Protein AF-A0A101CGQ1-F1 (afdb_monomer)

Organism: NCBI:txid345663

Sequence (131 aa):
MFVLGWIIFYAFNIFKIFIMAYGFKEDYHMIKTPIYILYFIIFPLLTITFISIFKESKMMFKFLNISVILIIIFHLLFFYVKCQIISDPSHFIYTFIIMNVLFILIPVIFINYSKHSPINNGIEQIGELQD

Mean predicted aligned error: 8.25 Å

Solvent-accessible surface area (backbone atoms only — not comparable to full-atom values): 7444 Å² total; per-residue (Å²): 109,72,63,59,53,49,40,53,54,45,50,54,52,51,53,44,38,72,73,37,87,62,70,64,65,76,94,39,67,88,54,46,60,61,51,49,53,47,52,69,50,40,40,57,36,40,50,52,22,52,54,22,54,78,67,62,37,76,61,20,61,57,36,44,52,54,33,49,54,51,51,52,52,51,50,49,56,55,47,54,58,51,50,76,75,44,93,70,50,66,68,56,51,52,53,51,53,50,49,47,40,64,75,44,48,50,58,50,51,48,56,63,66,63,56,70,73,59,64,80,56,60,70,61,52,58,58,66,73,74,116

pLDDT: mean 82.32, std 14.25, range [44.88, 96.5]

Structure (mmCIF, N/CA/C/O backbone):
data_AF-A0A101CGQ1-F1
#
_entry.id   AF-A0A101CGQ1-F1
#
loop_
_atom_site.group_PDB
_atom_site.id
_atom_site.type_symbol
_atom_site.label_atom_id
_atom_site.label_alt_id
_atom_site.label_comp_id
_atom_site.label_asym_id
_atom_site.label_entity_id
_atom_site.label_seq_id
_atom_site.pdbx_PDB_ins_code
_atom_site.Cartn_x
_atom_site.Cartn_y
_atom_site.Cartn_z
_atom_site.occupancy
_atom_site.B_iso_or_equiv
_atom_site.auth_seq_id
_atom_site.auth_comp_id
_atom_site.auth_asym_id
_atom_site.auth_atom_id
_atom_site.pdbx_PDB_model_num
ATOM 1 N N . MET A 1 1 ? -14.550 0.978 2.741 1.00 83.19 1 MET A N 1
ATOM 2 C CA . MET A 1 1 ? -14.196 0.646 1.339 1.00 83.19 1 MET A CA 1
ATOM 3 C C . MET A 1 1 ? -12.706 0.784 1.038 1.00 83.19 1 MET A C 1
ATOM 5 O O . MET A 1 1 ? -12.149 -0.180 0.541 1.00 83.19 1 MET A O 1
ATOM 9 N N . PHE A 1 2 ? -12.049 1.905 1.371 1.00 90.62 2 PHE A N 1
ATOM 10 C CA . PHE A 1 2 ? -10.617 2.128 1.091 1.00 90.62 2 PHE A CA 1
ATOM 11 C C . PHE A 1 2 ? -9.695 0.954 1.480 1.00 90.62 2 PHE A C 1
ATOM 13 O O . PHE A 1 2 ? -9.059 0.359 0.615 1.00 90.62 2 PHE A O 1
ATOM 20 N N . VAL A 1 3 ? -9.675 0.572 2.764 1.00 92.06 3 VAL A N 1
ATOM 21 C CA . VAL A 1 3 ? -8.815 -0.518 3.269 1.00 92.06 3 VAL A CA 1
ATOM 22 C C . VAL A 1 3 ? -9.132 -1.852 2.588 1.0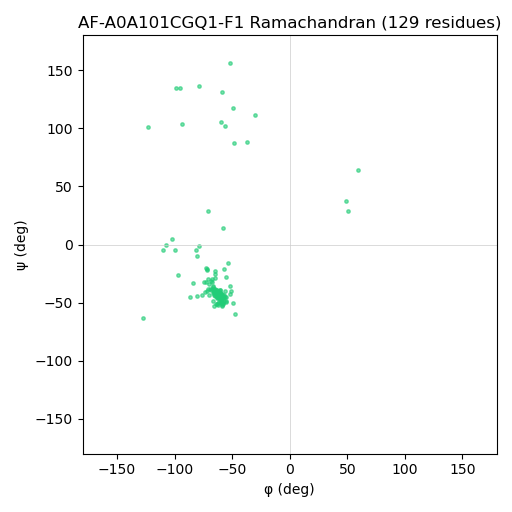0 92.06 3 VAL A C 1
ATOM 24 O O . VAL A 1 3 ? -8.222 -2.557 2.171 1.00 92.06 3 VAL A O 1
ATOM 27 N N . LEU A 1 4 ? -10.418 -2.171 2.408 1.00 93.62 4 LEU A N 1
ATOM 28 C CA . LEU A 1 4 ? -10.857 -3.405 1.751 1.00 93.62 4 LEU A CA 1
ATOM 29 C C . LEU A 1 4 ? -10.377 -3.493 0.293 1.00 93.62 4 LEU A C 1
ATOM 31 O O . LEU A 1 4 ? -9.919 -4.548 -0.132 1.00 93.62 4 LEU A O 1
ATOM 35 N N . GLY A 1 5 ? -10.439 -2.389 -0.459 1.00 93.94 5 GLY A N 1
ATOM 36 C CA . GLY A 1 5 ? -9.943 -2.345 -1.838 1.00 93.94 5 GLY A CA 1
ATOM 37 C C . GLY A 1 5 ? -8.451 -2.670 -1.921 1.00 93.94 5 GLY A C 1
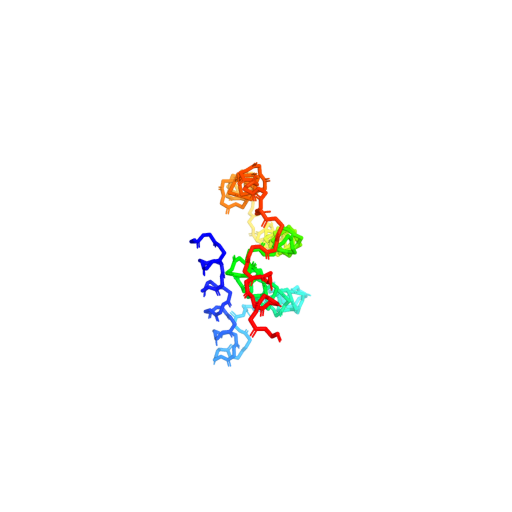ATOM 38 O O . GLY A 1 5 ? -8.035 -3.482 -2.747 1.00 93.94 5 GLY A O 1
ATOM 39 N N . TRP A 1 6 ? -7.658 -2.118 -1.000 1.00 94.94 6 TRP A N 1
ATOM 40 C CA . TRP A 1 6 ? -6.240 -2.448 -0.892 1.00 94.94 6 TRP A CA 1
ATOM 41 C C . TRP A 1 6 ? -6.004 -3.906 -0.483 1.00 94.94 6 TRP A C 1
ATOM 43 O O . TRP A 1 6 ? -5.152 -4.560 -1.077 1.00 94.94 6 TRP A O 1
ATOM 53 N N . ILE A 1 7 ? -6.783 -4.462 0.451 1.00 95.94 7 ILE A N 1
ATOM 54 C CA . ILE A 1 7 ? -6.695 -5.889 0.815 1.00 95.94 7 ILE A CA 1
ATOM 55 C C . ILE A 1 7 ? -6.913 -6.777 -0.413 1.00 95.94 7 ILE A C 1
ATOM 57 O O . ILE A 1 7 ? -6.104 -7.667 -0.661 1.00 95.94 7 ILE A O 1
ATOM 61 N N . ILE A 1 8 ? -7.961 -6.519 -1.203 1.00 95.25 8 ILE A N 1
ATOM 62 C CA . ILE A 1 8 ? -8.268 -7.296 -2.415 1.00 95.25 8 ILE A CA 1
ATOM 63 C C . ILE A 1 8 ? -7.120 -7.193 -3.424 1.00 95.25 8 ILE A C 1
ATOM 65 O O . ILE A 1 8 ? -6.680 -8.211 -3.961 1.00 95.25 8 ILE A O 1
ATOM 69 N N . PHE A 1 9 ? -6.593 -5.985 -3.645 1.00 93.31 9 PHE A N 1
ATOM 70 C CA . PHE A 1 9 ? -5.449 -5.769 -4.530 1.00 93.31 9 PHE A CA 1
ATOM 71 C C . PHE A 1 9 ? -4.220 -6.575 -4.086 1.00 93.31 9 PHE A C 1
ATOM 73 O O . PHE A 1 9 ? -3.621 -7.291 -4.892 1.00 93.31 9 PHE A O 1
ATOM 80 N N . TYR A 1 10 ? -3.841 -6.487 -2.810 1.00 93.00 10 TYR A N 1
ATOM 81 C CA . TYR A 1 10 ? -2.674 -7.196 -2.288 1.00 93.00 10 TYR A CA 1
ATOM 82 C C . TYR A 1 10 ? -2.884 -8.718 -2.295 1.00 93.00 10 TYR A C 1
ATOM 84 O O . TYR A 1 10 ? -1.986 -9.440 -2.726 1.00 93.00 10 TYR A O 1
ATOM 92 N N . ALA A 1 11 ? -4.072 -9.206 -1.925 1.00 93.56 11 ALA A N 1
ATOM 93 C CA . ALA A 1 11 ? -4.417 -10.626 -1.981 1.00 93.56 11 ALA A CA 1
ATOM 94 C C . ALA A 1 11 ? -4.283 -11.186 -3.401 1.00 93.56 11 ALA A C 1
ATOM 96 O O . ALA A 1 11 ? -3.586 -12.178 -3.610 1.00 93.56 11 ALA A O 1
ATOM 97 N N . PHE A 1 12 ? -4.893 -10.524 -4.390 1.00 92.00 12 PHE A N 1
ATOM 98 C CA . PHE A 1 12 ? -4.832 -10.944 -5.791 1.00 92.00 12 PHE A CA 1
ATOM 99 C C . PHE A 1 12 ? -3.386 -11.064 -6.294 1.00 92.00 12 PHE A C 1
ATOM 101 O O . PHE A 1 12 ? -3.019 -12.054 -6.928 1.00 92.00 12 PHE A O 1
ATOM 108 N N . ASN A 1 13 ? -2.542 -10.079 -5.979 1.00 89.19 13 ASN A N 1
ATOM 109 C CA . ASN A 1 13 ? -1.141 -10.099 -6.393 1.00 89.19 13 ASN A CA 1
ATOM 110 C C . ASN A 1 13 ? -0.329 -11.187 -5.676 1.00 89.19 13 ASN A C 1
ATOM 112 O O . ASN A 1 13 ? 0.484 -11.842 -6.322 1.00 89.19 13 ASN A O 1
ATOM 116 N N . ILE A 1 14 ? -0.571 -11.431 -4.384 1.00 90.31 14 ILE A N 1
ATOM 117 C CA . ILE A 1 14 ? 0.060 -12.536 -3.647 1.00 90.31 14 ILE A CA 1
ATOM 118 C C . ILE A 1 14 ? -0.315 -13.885 -4.274 1.00 90.31 14 ILE A C 1
ATOM 120 O O . ILE A 1 14 ? 0.571 -14.686 -4.567 1.00 90.31 14 ILE A O 1
ATOM 124 N N . PHE A 1 15 ? -1.599 -14.118 -4.569 1.00 88.50 15 PHE A N 1
ATOM 125 C CA . PHE A 1 15 ? -2.038 -15.329 -5.273 1.00 88.50 15 PHE A CA 1
ATOM 126 C C . PHE A 1 15 ? -1.344 -15.485 -6.626 1.00 88.50 15 PHE A C 1
ATOM 128 O O . PHE A 1 15 ? -0.858 -16.566 -6.954 1.00 88.50 15 PHE A O 1
ATOM 135 N N . LYS A 1 16 ? -1.233 -14.398 -7.396 1.00 85.38 16 LYS A N 1
ATOM 136 C CA . LYS A 1 16 ? -0.520 -14.411 -8.675 1.00 85.38 16 LYS A CA 1
ATOM 137 C C . LYS A 1 16 ? 0.957 -14.783 -8.510 1.00 85.38 16 LYS A C 1
ATOM 139 O O . LYS A 1 16 ? 1.468 -15.526 -9.338 1.00 85.38 16 LYS A O 1
ATOM 144 N N . ILE A 1 17 ? 1.629 -14.308 -7.459 1.00 84.19 17 ILE A N 1
ATOM 145 C CA . ILE A 1 17 ? 3.032 -14.649 -7.162 1.00 84.19 17 ILE A CA 1
ATOM 146 C C . ILE A 1 17 ? 3.192 -16.141 -6.846 1.00 84.19 17 ILE A C 1
ATOM 148 O O . ILE A 1 17 ? 4.168 -16.746 -7.283 1.00 84.19 17 ILE A O 1
ATOM 152 N N . PHE A 1 18 ? 2.244 -16.735 -6.116 1.00 81.94 18 PHE A N 1
ATOM 153 C CA . PHE A 1 18 ? 2.269 -18.166 -5.806 1.00 81.94 18 PHE A CA 1
ATOM 154 C C . PHE A 1 18 ? 1.973 -19.048 -7.027 1.00 81.94 18 PHE A C 1
ATOM 156 O O . PHE A 1 18 ? 2.591 -20.097 -7.176 1.00 81.94 18 PHE A O 1
ATOM 163 N N . ILE A 1 19 ? 1.044 -18.635 -7.899 1.00 80.38 19 ILE A N 1
ATOM 164 C CA . ILE A 1 19 ? 0.616 -19.427 -9.066 1.00 80.38 19 ILE A CA 1
ATOM 165 C C . ILE A 1 19 ? 1.595 -19.288 -10.241 1.00 80.38 19 ILE A C 1
ATOM 167 O O . ILE A 1 19 ? 1.939 -20.276 -10.885 1.00 80.38 19 ILE A O 1
ATOM 171 N N . MET A 1 20 ? 2.051 -18.071 -10.546 1.00 69.94 20 MET A N 1
ATOM 172 C CA . MET A 1 20 ? 3.071 -17.830 -11.568 1.00 69.94 20 MET A CA 1
ATOM 173 C C . MET A 1 20 ? 4.427 -17.794 -10.882 1.00 69.94 20 MET A C 1
ATOM 175 O O . MET A 1 20 ? 4.738 -16.780 -10.263 1.00 69.94 20 MET A O 1
ATOM 179 N N . ALA A 1 21 ? 5.209 -18.872 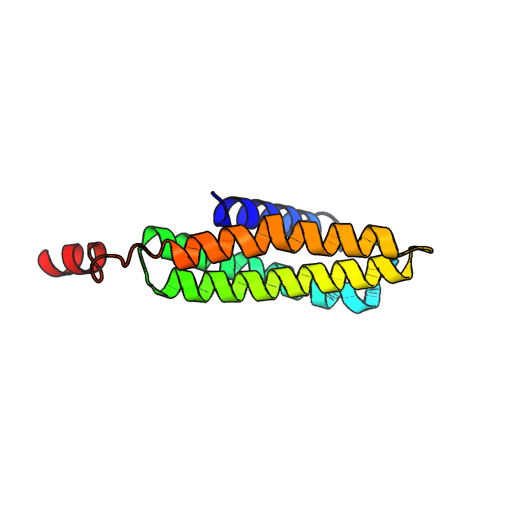-11.015 1.00 60.41 21 ALA A N 1
ATOM 180 C CA . ALA A 1 21 ? 6.570 -19.034 -10.495 1.00 60.41 21 ALA A CA 1
ATOM 181 C C . ALA A 1 21 ? 7.398 -17.733 -10.574 1.00 60.41 21 ALA A C 1
ATOM 183 O O . ALA A 1 21 ? 8.095 -17.477 -11.553 1.00 60.41 21 ALA A O 1
ATOM 184 N N . TYR A 1 22 ? 7.305 -16.900 -9.530 1.00 59.56 22 TYR A N 1
ATOM 185 C CA . TYR A 1 22 ? 7.944 -15.590 -9.439 1.00 59.56 22 TYR A CA 1
ATOM 186 C C . TYR A 1 22 ? 7.533 -14.583 -10.546 1.00 59.56 22 TYR A C 1
ATOM 188 O O . TYR A 1 22 ? 8.376 -14.101 -11.301 1.00 59.56 22 TYR A O 1
ATOM 196 N N . GLY A 1 23 ? 6.253 -14.190 -10.589 1.00 55.56 23 GLY A N 1
ATOM 197 C CA . GLY A 1 23 ? 5.599 -13.355 -11.623 1.00 55.56 23 GLY A CA 1
ATOM 198 C C . GLY A 1 23 ? 6.115 -11.932 -11.955 1.00 55.56 23 GLY A C 1
ATOM 199 O O . GLY A 1 23 ? 5.398 -11.200 -12.637 1.00 55.56 23 GLY A O 1
ATOM 200 N N . PHE A 1 24 ? 7.317 -11.520 -11.530 1.00 61.16 24 PHE A N 1
ATOM 201 C CA . PHE A 1 24 ? 7.995 -10.333 -12.089 1.00 61.16 24 PHE A CA 1
ATOM 202 C C . PHE A 1 24 ? 9.033 -10.747 -13.135 1.00 61.16 24 PHE A C 1
ATOM 204 O O . PHE A 1 24 ? 9.826 -11.655 -12.873 1.00 61.16 24 PHE A O 1
ATOM 211 N N . LYS A 1 25 ? 9.041 -10.049 -14.284 1.00 62.84 25 LYS A N 1
ATOM 212 C CA . LYS A 1 25 ? 10.049 -10.188 -15.353 1.00 62.84 25 LYS A CA 1
ATOM 213 C C . LYS A 1 25 ? 11.475 -10.058 -14.795 1.00 62.84 25 LYS A C 1
ATOM 215 O O . LYS A 1 25 ? 11.677 -9.447 -13.745 1.00 62.84 25 LYS A O 1
ATOM 220 N N . GLU A 1 26 ? 12.449 -10.633 -15.496 1.00 59.28 26 GLU A N 1
ATOM 221 C CA . GLU A 1 26 ? 13.863 -10.654 -15.082 1.00 59.28 26 GLU A CA 1
ATOM 222 C C . GLU A 1 26 ? 14.446 -9.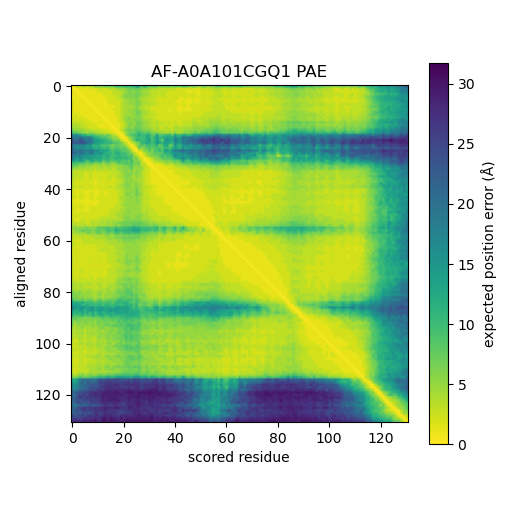257 -14.820 1.00 59.28 26 GLU A C 1
ATOM 224 O O . GLU A 1 26 ? 15.267 -9.109 -13.918 1.00 59.28 26 GLU A O 1
ATOM 229 N N . ASP A 1 27 ? 13.914 -8.223 -15.482 1.00 59.72 27 ASP A N 1
ATOM 230 C CA . ASP A 1 27 ? 14.278 -6.805 -15.312 1.00 59.72 27 ASP A CA 1
ATOM 231 C C . ASP A 1 27 ? 14.206 -6.298 -13.853 1.00 59.72 27 ASP A C 1
ATOM 233 O O . ASP A 1 27 ? 14.751 -5.250 -13.517 1.00 59.72 27 ASP A O 1
ATOM 237 N N . TYR A 1 28 ? 13.542 -7.038 -12.958 1.00 64.19 28 TYR A N 1
ATOM 238 C CA . TYR A 1 28 ? 13.344 -6.674 -11.555 1.00 64.19 28 TYR A CA 1
ATOM 239 C C . TYR A 1 28 ? 14.279 -7.409 -10.577 1.00 64.19 28 TYR A C 1
ATOM 241 O O . TYR A 1 28 ? 14.106 -7.256 -9.369 1.00 64.19 28 TYR A O 1
ATOM 249 N N . HIS A 1 29 ? 15.246 -8.217 -11.033 1.00 67.19 29 HIS A N 1
ATOM 250 C CA . HIS A 1 29 ? 15.927 -9.221 -10.195 1.00 67.19 29 HIS A CA 1
ATOM 251 C C . HIS A 1 29 ? 16.497 -8.694 -8.859 1.00 67.19 29 HIS A C 1
ATOM 253 O O . HIS A 1 29 ? 16.350 -9.361 -7.836 1.00 67.19 29 HIS A O 1
ATOM 259 N N . MET A 1 30 ? 17.089 -7.492 -8.819 1.00 70.06 30 MET A N 1
ATOM 260 C CA . MET A 1 30 ? 17.630 -6.916 -7.571 1.00 70.06 30 MET A CA 1
ATOM 261 C C . MET A 1 30 ? 16.558 -6.440 -6.581 1.00 70.06 30 MET A C 1
ATOM 263 O O . MET A 1 30 ? 16.766 -6.505 -5.372 1.00 70.06 30 MET A O 1
ATOM 267 N N . ILE A 1 31 ? 15.411 -5.962 -7.066 1.00 78.06 31 ILE A N 1
ATOM 268 C CA . ILE A 1 31 ? 14.393 -5.314 -6.223 1.00 78.06 31 ILE A CA 1
ATOM 269 C C . ILE A 1 31 ? 13.109 -6.147 -6.063 1.00 78.06 31 ILE A C 1
ATOM 271 O O . ILE A 1 31 ? 12.232 -5.817 -5.264 1.00 78.06 31 ILE A O 1
ATOM 275 N N . LYS A 1 32 ? 13.032 -7.280 -6.766 1.00 80.38 32 LYS A N 1
ATOM 276 C CA . LYS A 1 32 ? 11.961 -8.280 -6.702 1.00 80.38 32 LYS A CA 1
ATOM 277 C C . LYS A 1 32 ? 11.766 -8.825 -5.287 1.00 80.38 32 LYS A C 1
ATOM 279 O O . LYS A 1 32 ? 10.637 -8.886 -4.808 1.00 80.38 32 LYS A O 1
ATOM 284 N N . THR A 1 33 ? 12.858 -9.151 -4.595 1.00 83.44 33 THR A N 1
ATOM 285 C CA . THR A 1 33 ? 12.811 -9.645 -3.211 1.00 83.44 33 THR A CA 1
ATOM 286 C C . THR A 1 33 ? 12.252 -8.593 -2.240 1.00 83.44 33 THR A C 1
ATOM 288 O O . THR A 1 33 ? 11.276 -8.906 -1.556 1.00 83.44 33 THR A O 1
ATOM 291 N N . PRO A 1 34 ? 12.755 -7.337 -2.210 1.00 88.44 34 PRO A N 1
ATOM 292 C CA . PRO A 1 34 ? 12.127 -6.253 -1.448 1.00 88.44 34 PRO A CA 1
ATOM 293 C C . PRO A 1 34 ? 10.631 -6.060 -1.735 1.00 88.44 34 PRO A C 1
ATOM 295 O O . PRO A 1 34 ? 9.843 -5.903 -0.804 1.00 88.44 34 PRO A O 1
ATOM 298 N N . ILE A 1 35 ? 10.220 -6.114 -3.008 1.00 88.44 35 ILE A N 1
ATOM 299 C CA . ILE A 1 35 ? 8.810 -5.989 -3.408 1.00 88.44 35 ILE A CA 1
ATOM 300 C C . ILE A 1 35 ? 7.955 -7.101 -2.791 1.00 88.44 35 ILE A C 1
ATOM 302 O O . ILE A 1 35 ? 6.878 -6.824 -2.264 1.00 88.44 35 ILE A O 1
ATOM 306 N N . TYR A 1 36 ? 8.417 -8.351 -2.827 1.00 88.31 36 TYR A N 1
ATOM 307 C CA . TYR A 1 36 ? 7.678 -9.463 -2.228 1.00 88.31 36 TYR A CA 1
ATOM 308 C C . TYR A 1 36 ? 7.578 -9.348 -0.716 1.00 88.31 36 TYR A C 1
ATOM 310 O O . TYR A 1 36 ? 6.490 -9.525 -0.174 1.00 88.31 36 TYR A O 1
ATOM 318 N N . ILE A 1 37 ? 8.670 -8.982 -0.045 1.00 90.56 37 ILE A N 1
ATOM 319 C CA . ILE A 1 37 ? 8.652 -8.727 1.398 1.00 90.56 37 ILE A CA 1
ATOM 320 C C . ILE A 1 37 ? 7.588 -7.670 1.726 1.00 90.56 37 ILE A C 1
ATOM 322 O O . ILE A 1 37 ? 6.772 -7.878 2.621 1.00 90.56 37 ILE A O 1
ATOM 326 N N . LEU A 1 38 ? 7.521 -6.581 0.954 1.00 94.06 38 LEU A N 1
ATOM 327 C CA . LEU A 1 38 ? 6.495 -5.555 1.137 1.00 94.06 38 LEU A CA 1
ATOM 328 C C . LEU A 1 38 ? 5.075 -6.090 0.917 1.00 94.06 38 LEU A C 1
ATOM 330 O O . LEU A 1 38 ? 4.208 -5.783 1.729 1.00 94.06 38 LEU A O 1
ATOM 334 N N . TYR A 1 39 ? 4.821 -6.922 -0.100 1.00 92.00 39 TYR A N 1
ATOM 335 C CA . TYR A 1 39 ? 3.513 -7.575 -0.275 1.00 92.00 39 TYR A CA 1
ATOM 336 C C . TYR A 1 39 ? 3.096 -8.360 0.978 1.00 92.00 39 TYR A C 1
ATOM 338 O O . TYR A 1 39 ? 1.981 -8.179 1.475 1.00 92.00 39 TYR A O 1
ATOM 346 N N . PHE A 1 40 ? 4.000 -9.185 1.511 1.00 91.81 40 PHE A N 1
ATOM 347 C CA . PHE A 1 40 ? 3.735 -10.026 2.680 1.00 91.81 40 PHE A CA 1
ATOM 348 C C . PHE A 1 40 ? 3.638 -9.254 3.998 1.00 91.81 40 PHE A C 1
ATOM 350 O O . PHE A 1 40 ? 3.023 -9.763 4.927 1.00 91.81 40 PHE A O 1
ATOM 357 N N . ILE A 1 41 ? 4.196 -8.045 4.099 1.00 95.38 41 ILE A N 1
ATOM 358 C CA . ILE A 1 41 ? 4.043 -7.188 5.287 1.00 95.38 41 ILE A CA 1
ATOM 359 C C . ILE A 1 41 ? 2.772 -6.335 5.186 1.00 95.38 41 ILE A C 1
ATOM 361 O O . ILE A 1 41 ? 2.014 -6.230 6.152 1.00 95.38 41 ILE A O 1
ATOM 365 N N . ILE A 1 42 ? 2.516 -5.730 4.024 1.00 96.25 42 ILE A N 1
ATOM 366 C CA . ILE A 1 42 ? 1.390 -4.810 3.828 1.00 96.25 42 ILE A CA 1
ATOM 367 C C . ILE A 1 42 ? 0.057 -5.552 3.951 1.00 96.25 42 ILE A C 1
ATOM 369 O O . ILE A 1 42 ? -0.869 -5.043 4.581 1.00 96.25 42 ILE A O 1
ATOM 373 N N . PHE A 1 43 ? -0.048 -6.763 3.401 1.00 96.19 43 PHE A N 1
ATOM 374 C CA . PHE A 1 43 ? -1.306 -7.508 3.403 1.00 96.19 43 PHE A CA 1
ATOM 375 C C . PHE A 1 43 ? -1.826 -7.853 4.818 1.00 96.19 43 PHE A C 1
ATOM 377 O O . PHE A 1 43 ? -2.969 -7.491 5.132 1.00 96.19 43 PHE A O 1
ATOM 384 N N . PRO A 1 44 ? -1.032 -8.468 5.720 1.00 96.25 44 PRO A N 1
ATOM 385 C CA . PRO A 1 44 ? -1.447 -8.678 7.105 1.00 96.25 44 PRO A CA 1
ATOM 386 C C . PRO A 1 44 ? -1.736 -7.370 7.835 1.00 96.25 44 PRO A C 1
ATOM 388 O O . PRO A 1 44 ? -2.709 -7.293 8.579 1.00 96.25 44 PRO A O 1
ATOM 391 N N . LEU A 1 45 ? -0.945 -6.320 7.604 1.00 96.50 45 LEU A N 1
ATOM 392 C CA . LEU A 1 45 ? -1.124 -5.040 8.286 1.00 96.50 45 LEU A CA 1
ATOM 393 C C . LEU A 1 45 ? -2.445 -4.357 7.900 1.00 96.50 45 LEU A C 1
ATOM 395 O O . LEU A 1 45 ? -3.166 -3.859 8.769 1.00 96.50 45 LEU A O 1
ATOM 399 N N . LEU A 1 46 ? -2.817 -4.400 6.619 1.00 96.12 46 LEU A N 1
ATOM 400 C CA . LEU A 1 46 ? -4.127 -3.949 6.148 1.00 96.12 46 LEU A CA 1
ATOM 401 C C . LEU A 1 46 ? -5.258 -4.812 6.717 1.00 96.12 46 LEU A C 1
ATOM 403 O O . LEU A 1 46 ? -6.290 -4.273 7.109 1.00 96.12 46 LEU A O 1
ATOM 407 N N . THR A 1 47 ? -5.055 -6.126 6.829 1.00 95.12 47 THR A N 1
ATOM 408 C CA . THR A 1 47 ? -6.032 -7.043 7.440 1.00 95.12 47 THR A CA 1
ATOM 409 C C . THR A 1 47 ? -6.250 -6.720 8.921 1.00 95.12 47 THR A C 1
ATOM 411 O O . THR A 1 47 ? -7.390 -6.590 9.365 1.00 95.12 47 THR A O 1
ATOM 414 N N . ILE A 1 48 ? -5.175 -6.488 9.681 1.00 95.12 48 ILE A N 1
ATOM 415 C CA . ILE A 1 48 ? -5.240 -6.045 11.082 1.00 95.12 48 ILE A CA 1
ATOM 416 C C . ILE A 1 48 ? -5.9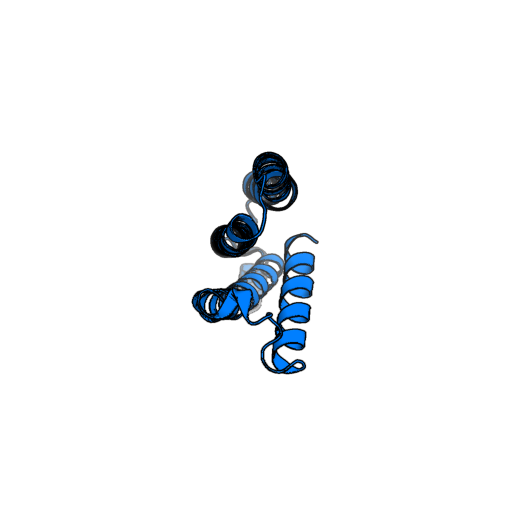24 -4.675 11.178 1.00 95.12 48 ILE A C 1
ATOM 418 O O . ILE A 1 48 ? -6.754 -4.462 12.064 1.00 95.12 48 ILE A O 1
ATOM 422 N N . THR A 1 49 ? -5.626 -3.757 10.254 1.00 94.31 49 THR A N 1
ATOM 423 C CA . THR A 1 49 ? -6.293 -2.447 10.172 1.00 94.31 49 THR A CA 1
ATOM 424 C C . THR A 1 49 ? -7.796 -2.620 9.972 1.00 94.31 49 THR A C 1
ATOM 426 O O . THR A 1 49 ? -8.581 -1.983 10.666 1.00 94.31 49 THR A O 1
ATOM 429 N N . PHE A 1 50 ? -8.206 -3.513 9.070 1.00 93.69 50 PHE A N 1
ATOM 430 C CA . PHE A 1 50 ? -9.608 -3.814 8.795 1.00 93.69 50 PHE A CA 1
ATOM 431 C C . PHE A 1 50 ? -10.325 -4.411 10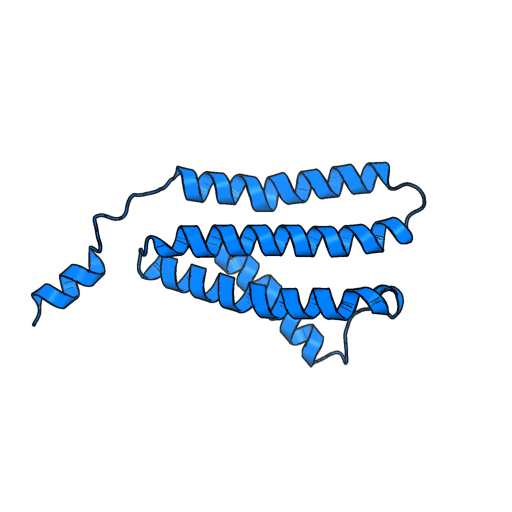.002 1.00 93.69 50 PHE A C 1
ATOM 433 O O . PHE A 1 50 ? -11.388 -3.925 10.370 1.00 93.69 50 PHE A O 1
ATOM 440 N N . ILE A 1 51 ? -9.721 -5.384 10.685 1.00 92.56 51 ILE A N 1
ATOM 441 C CA . ILE A 1 51 ? -10.264 -5.928 11.940 1.00 92.56 51 ILE A CA 1
ATOM 442 C C . ILE A 1 51 ? -10.392 -4.822 12.998 1.00 92.56 51 ILE A C 1
ATOM 444 O O . ILE A 1 51 ? -11.406 -4.732 13.686 1.00 92.56 51 ILE A O 1
ATOM 448 N N . SER A 1 52 ? -9.390 -3.946 13.104 1.00 89.50 52 SER A N 1
ATOM 449 C CA . SER A 1 52 ? -9.400 -2.832 14.060 1.00 89.50 52 SER A CA 1
ATOM 450 C C . SER A 1 52 ? -10.497 -1.805 13.768 1.00 89.50 52 SER A C 1
ATOM 452 O O . SER A 1 52 ? -10.991 -1.198 14.714 1.00 89.50 52 SER A O 1
ATOM 454 N N . ILE A 1 53 ? -10.905 -1.642 12.498 1.00 87.94 53 ILE A N 1
ATOM 455 C CA . ILE A 1 53 ? -12.064 -0.818 12.113 1.00 87.94 53 ILE A CA 1
ATOM 456 C C . ILE A 1 53 ? -13.341 -1.376 12.752 1.00 87.94 53 ILE A C 1
ATOM 458 O O . ILE A 1 53 ? -14.066 -0.621 13.386 1.00 87.94 53 ILE A O 1
ATOM 462 N N . PHE A 1 54 ? -13.605 -2.684 12.635 1.00 86.00 54 PHE A N 1
ATOM 463 C CA . PHE A 1 54 ? -14.813 -3.294 13.219 1.00 86.00 54 PHE A CA 1
ATOM 464 C C . PHE A 1 54 ? -14.813 -3.302 14.743 1.00 86.00 54 PHE A C 1
ATOM 466 O O . PHE A 1 54 ? -15.873 -3.255 15.352 1.00 86.00 54 PHE A O 1
ATOM 473 N N . LYS A 1 55 ? -13.629 -3.362 15.357 1.00 84.31 55 LYS A N 1
ATOM 474 C CA . LYS A 1 55 ? -13.478 -3.237 16.811 1.00 84.31 55 LYS A CA 1
ATOM 475 C C . LYS A 1 55 ? -13.552 -1.789 17.308 1.00 84.31 55 LYS A C 1
ATOM 477 O O . LYS A 1 55 ? -13.367 -1.570 18.498 1.00 84.31 55 LYS A O 1
ATOM 482 N N . GLU A 1 56 ? -13.7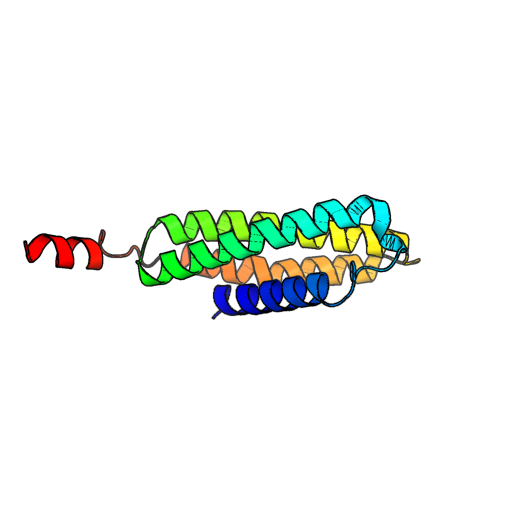08 -0.811 16.412 1.00 80.19 56 GLU A N 1
ATOM 483 C CA . GLU A 1 56 ? -13.641 0.625 16.721 1.00 80.19 56 GLU A CA 1
ATOM 484 C C . GLU A 1 56 ? -12.377 1.022 17.512 1.00 80.19 56 GLU A C 1
ATOM 486 O O . GLU A 1 56 ? -12.348 1.980 18.287 1.00 80.19 56 GLU A O 1
ATOM 491 N N . SER A 1 57 ? -11.283 0.281 17.315 1.00 81.69 57 SER A N 1
ATOM 492 C CA . SER A 1 57 ? -10.064 0.465 18.094 1.00 81.69 57 SER A CA 1
ATOM 493 C C . SER A 1 57 ? -9.268 1.658 17.581 1.00 81.69 57 SER A C 1
ATOM 495 O O . SER A 1 57 ? -8.981 1.774 16.388 1.00 81.69 57 SER A O 1
ATOM 497 N N . LYS A 1 58 ? -8.755 2.486 18.500 1.00 81.69 58 LYS A N 1
ATOM 498 C CA . LYS A 1 58 ? -7.809 3.572 18.176 1.00 81.69 58 LYS A CA 1
ATOM 499 C C . LYS A 1 58 ? -6.540 3.059 17.474 1.00 81.69 58 LYS A C 1
ATOM 501 O O . LYS A 1 58 ? -5.880 3.820 16.763 1.00 81.69 58 LYS A O 1
ATOM 506 N N . MET A 1 59 ? -6.220 1.769 17.617 1.00 86.12 59 MET A N 1
ATOM 507 C CA . MET A 1 59 ? -5.097 1.118 16.934 1.00 86.12 59 MET A CA 1
ATOM 508 C C . MET A 1 59 ? -5.266 1.079 15.410 1.00 86.12 59 MET A C 1
ATOM 510 O O . MET A 1 59 ? -4.261 1.059 14.698 1.00 86.12 59 MET A O 1
ATOM 514 N N . MET A 1 60 ? -6.502 1.169 14.902 1.00 90.31 60 MET A N 1
ATOM 515 C CA . MET A 1 60 ? -6.797 1.305 13.474 1.00 90.31 60 MET A CA 1
ATOM 516 C C . MET A 1 60 ? -5.959 2.412 12.827 1.00 90.31 60 MET A C 1
ATOM 518 O O . MET A 1 60 ? -5.326 2.170 11.805 1.00 90.31 60 MET A O 1
ATOM 522 N N . PHE A 1 61 ? -5.930 3.616 13.409 1.00 89.81 61 PHE A N 1
ATOM 523 C CA . PHE A 1 61 ? -5.220 4.755 12.817 1.00 89.81 61 PHE A CA 1
ATOM 524 C C . PHE A 1 61 ? -3.716 4.496 12.731 1.00 89.81 61 PHE A C 1
ATOM 526 O O . PHE A 1 61 ? -3.075 4.826 11.734 1.00 89.81 61 PHE A O 1
ATOM 533 N N . LYS A 1 62 ? -3.147 3.856 13.759 1.00 90.62 62 LYS A N 1
ATOM 534 C CA . LYS A 1 62 ? -1.729 3.491 13.781 1.00 90.62 62 LYS A CA 1
ATOM 535 C C . LYS A 1 62 ? -1.410 2.497 12.665 1.00 90.62 62 LYS A C 1
ATOM 537 O O . LYS A 1 62 ? -0.497 2.745 11.882 1.00 90.62 62 LYS A O 1
ATOM 542 N N . PHE A 1 63 ? -2.171 1.409 12.560 1.00 93.31 63 PHE A N 1
ATOM 543 C CA . PHE A 1 63 ? -1.942 0.394 11.531 1.00 93.31 63 PHE A CA 1
ATOM 544 C C . PHE A 1 63 ? -2.217 0.915 10.116 1.00 93.31 63 PHE A C 1
ATOM 546 O O . PHE A 1 63 ? -1.447 0.609 9.204 1.00 93.31 63 PHE A O 1
ATOM 553 N N . LEU A 1 64 ? -3.227 1.775 9.940 1.00 93.69 64 LEU A N 1
ATOM 554 C CA . LEU A 1 64 ? -3.505 2.450 8.674 1.00 93.69 64 LEU A CA 1
ATOM 555 C C . LEU A 1 64 ? -2.313 3.304 8.233 1.00 93.69 64 LEU A C 1
ATOM 557 O O . LEU A 1 64 ? -1.840 3.153 7.111 1.00 93.69 64 LEU A O 1
ATOM 561 N N . ASN A 1 65 ? -1.789 4.156 9.118 1.00 93.81 65 ASN A N 1
ATOM 562 C CA . ASN A 1 65 ? -0.670 5.040 8.791 1.00 93.81 65 ASN A CA 1
ATOM 563 C C . ASN A 1 65 ? 0.612 4.255 8.475 1.00 93.81 65 ASN A C 1
ATOM 565 O O . ASN A 1 65 ? 1.298 4.579 7.507 1.00 93.81 65 ASN A O 1
ATOM 569 N N . ILE A 1 66 ? 0.908 3.187 9.226 1.00 95.38 66 ILE A N 1
ATOM 570 C CA . ILE A 1 66 ? 2.051 2.309 8.921 1.00 95.38 66 ILE A CA 1
ATOM 571 C C . ILE A 1 66 ? 1.849 1.628 7.558 1.00 95.38 66 ILE A C 1
ATOM 573 O O . ILE A 1 66 ? 2.769 1.623 6.742 1.00 95.38 66 ILE A O 1
ATOM 577 N N . SER A 1 67 ? 0.647 1.111 7.274 1.00 95.69 67 SER A N 1
ATOM 578 C CA . SER A 1 67 ? 0.336 0.476 5.982 1.00 95.69 67 SER A CA 1
ATOM 579 C C . SER A 1 67 ? 0.558 1.439 4.826 1.00 95.69 67 SER A C 1
ATOM 581 O O . SER A 1 67 ? 1.167 1.082 3.826 1.00 95.69 67 SER A O 1
ATOM 583 N N . VAL A 1 68 ? 0.119 2.683 4.983 1.00 94.50 68 VAL A N 1
ATOM 584 C CA . VAL A 1 68 ? 0.236 3.731 3.967 1.00 94.50 68 VAL A CA 1
ATOM 585 C C . VAL A 1 68 ? 1.688 4.088 3.681 1.00 94.50 68 VAL A C 1
ATOM 587 O O . VAL A 1 68 ? 2.066 4.178 2.515 1.00 94.50 68 VAL A O 1
ATOM 590 N N . ILE A 1 69 ? 2.519 4.227 4.716 1.00 95.44 69 ILE A N 1
ATOM 591 C CA . ILE A 1 69 ? 3.959 4.462 4.546 1.00 95.44 69 ILE A CA 1
ATOM 592 C C . ILE A 1 69 ? 4.589 3.322 3.738 1.00 95.44 69 ILE A C 1
ATOM 594 O O . ILE A 1 69 ? 5.326 3.572 2.785 1.00 95.44 69 ILE A O 1
ATOM 598 N N . LEU A 1 70 ? 4.259 2.071 4.067 1.00 96.00 70 LEU A N 1
ATOM 599 C CA . LEU A 1 70 ? 4.771 0.908 3.344 1.00 96.00 70 LEU A CA 1
ATOM 600 C C . LEU A 1 70 ? 4.271 0.848 1.893 1.00 96.00 70 LEU A C 1
ATOM 602 O O . LEU A 1 70 ? 5.055 0.519 1.006 1.00 96.00 70 LEU A O 1
ATOM 606 N N . ILE A 1 71 ? 3.010 1.207 1.625 1.00 95.12 71 ILE A N 1
ATOM 607 C CA . ILE A 1 71 ? 2.461 1.294 0.260 1.00 95.12 71 ILE A CA 1
ATOM 608 C C . ILE A 1 71 ? 3.198 2.370 -0.553 1.00 95.12 71 ILE A C 1
ATOM 610 O O . ILE A 1 71 ? 3.525 2.139 -1.715 1.00 95.12 71 ILE A O 1
ATOM 614 N N . ILE A 1 72 ? 3.521 3.521 0.046 1.00 94.62 72 ILE A N 1
ATOM 615 C CA . ILE A 1 72 ? 4.295 4.576 -0.628 1.00 94.62 72 ILE A CA 1
ATOM 616 C C . ILE A 1 72 ? 5.710 4.083 -0.955 1.00 94.62 72 ILE A C 1
ATOM 618 O O . ILE A 1 72 ? 6.168 4.263 -2.082 1.00 94.62 72 ILE A O 1
ATOM 622 N N . ILE A 1 73 ? 6.389 3.410 -0.018 1.00 94.06 73 ILE A N 1
ATOM 623 C CA . ILE A 1 73 ? 7.707 2.792 -0.266 1.00 94.06 73 ILE A CA 1
ATOM 624 C C . ILE A 1 73 ? 7.614 1.763 -1.399 1.00 94.06 73 ILE A C 1
ATOM 626 O O . ILE A 1 73 ? 8.447 1.746 -2.305 1.00 94.06 73 ILE A O 1
ATOM 630 N N . PHE A 1 74 ? 6.576 0.932 -1.382 1.00 93.00 74 PHE A N 1
ATOM 631 C CA . PHE A 1 74 ? 6.306 -0.052 -2.423 1.00 93.00 74 PHE A CA 1
ATOM 632 C C . PHE A 1 74 ? 6.129 0.601 -3.804 1.00 93.00 74 PHE A C 1
ATOM 634 O O . PHE A 1 74 ? 6.761 0.185 -4.777 1.00 93.00 74 PHE A O 1
ATOM 641 N N . HIS A 1 75 ? 5.334 1.666 -3.887 1.00 92.19 75 HIS A N 1
ATOM 642 C CA . HIS A 1 75 ? 5.166 2.456 -5.102 1.00 92.19 75 HIS A CA 1
ATOM 643 C C . HIS A 1 75 ? 6.482 3.100 -5.561 1.00 92.19 75 HIS A C 1
ATOM 645 O O . HIS A 1 75 ? 6.784 3.058 -6.754 1.00 92.19 75 HIS A O 1
ATOM 651 N N . LEU A 1 76 ? 7.293 3.637 -4.644 1.00 91.25 76 LEU A N 1
ATOM 652 C CA . LEU A 1 76 ? 8.603 4.218 -4.959 1.00 91.25 76 LEU A CA 1
ATOM 653 C C . LEU A 1 76 ? 9.564 3.193 -5.572 1.00 91.25 76 LEU A C 1
ATOM 655 O O . LEU A 1 76 ? 10.241 3.512 -6.546 1.00 91.25 76 LEU A O 1
ATOM 659 N N . LEU A 1 77 ? 9.598 1.959 -5.062 1.00 89.81 77 LEU A N 1
ATOM 660 C CA . LEU A 1 77 ? 10.419 0.892 -5.649 1.00 89.81 77 LEU A CA 1
ATOM 661 C C . LEU A 1 77 ? 9.973 0.550 -7.074 1.00 89.81 77 LEU A C 1
ATOM 663 O O . LEU A 1 77 ? 10.802 0.415 -7.972 1.00 89.81 77 LEU A O 1
ATOM 667 N N . PHE A 1 78 ? 8.664 0.456 -7.303 1.00 84.56 78 PHE A N 1
ATOM 668 C CA . PHE A 1 78 ? 8.112 0.240 -8.641 1.00 84.56 78 PHE A CA 1
ATOM 669 C C . PHE A 1 78 ? 8.445 1.372 -9.608 1.00 84.56 78 PHE A C 1
ATOM 671 O O . PHE A 1 78 ? 8.802 1.132 -10.765 1.00 84.56 78 PHE A O 1
ATOM 678 N N . PHE A 1 79 ? 8.323 2.604 -9.126 1.00 87.88 79 PHE A N 1
ATOM 679 C CA . PHE A 1 79 ? 8.665 3.802 -9.868 1.00 87.88 79 PHE A CA 1
ATOM 680 C C . PHE A 1 79 ? 10.149 3.818 -10.239 1.00 87.88 79 PHE A C 1
ATOM 682 O O . PHE A 1 79 ? 10.479 4.044 -11.401 1.00 87.88 79 PHE A O 1
ATOM 689 N N . TYR A 1 80 ? 11.028 3.483 -9.292 1.00 85.75 80 TYR A N 1
ATOM 690 C CA . TYR A 1 80 ? 12.471 3.417 -9.502 1.00 85.75 80 TYR A CA 1
ATOM 691 C C . TYR A 1 80 ? 12.852 2.484 -10.657 1.00 85.75 80 TYR A C 1
ATOM 693 O O . TYR A 1 80 ? 13.572 2.914 -11.555 1.00 85.75 80 TYR A O 1
ATOM 701 N N . VAL A 1 81 ? 12.325 1.253 -10.703 1.00 82.25 81 VAL A N 1
ATOM 702 C CA . VAL A 1 81 ? 12.632 0.342 -11.827 1.00 82.25 81 VAL A CA 1
ATOM 703 C C . VAL A 1 81 ? 12.120 0.888 -13.142 1.00 82.25 81 VAL A C 1
ATOM 705 O O . VAL A 1 81 ? 12.803 0.832 -14.158 1.00 82.25 81 VAL A O 1
ATOM 708 N N . LYS A 1 82 ? 10.906 1.432 -13.140 1.00 81.56 82 LYS A N 1
ATOM 709 C CA . LYS A 1 82 ? 10.288 1.902 -14.374 1.00 81.56 82 LYS A CA 1
ATOM 710 C C . LYS A 1 82 ? 11.004 3.133 -14.942 1.00 81.56 82 LYS A C 1
ATOM 712 O O . LYS A 1 82 ? 11.119 3.243 -16.158 1.00 81.56 82 LYS A O 1
ATOM 717 N N . CYS A 1 83 ? 11.571 3.983 -14.087 1.00 81.81 83 CYS A N 1
ATOM 718 C CA . CYS A 1 83 ? 12.448 5.082 -14.494 1.00 81.81 83 CYS A CA 1
ATOM 719 C C . CYS A 1 83 ? 13.765 4.625 -15.132 1.00 81.81 83 CYS A C 1
ATOM 721 O O . CYS A 1 83 ? 14.307 5.371 -15.936 1.00 81.81 83 CYS A O 1
ATOM 723 N N . GLN A 1 84 ? 14.270 3.423 -14.833 1.00 79.50 84 GLN A N 1
ATOM 724 C CA . GLN A 1 84 ? 15.464 2.897 -15.514 1.00 79.50 84 GLN A CA 1
ATOM 725 C C . GLN A 1 84 ? 15.189 2.496 -16.971 1.00 79.50 84 GLN A C 1
ATOM 727 O O . GLN A 1 84 ? 16.115 2.417 -17.770 1.00 79.50 84 GLN A O 1
ATOM 732 N N . ILE A 1 85 ? 13.926 2.228 -17.313 1.00 78.69 85 ILE A N 1
ATOM 733 C CA . ILE A 1 85 ? 13.524 1.694 -18.622 1.00 78.69 85 ILE A CA 1
ATOM 734 C C . ILE A 1 85 ? 13.049 2.814 -19.565 1.00 78.69 85 ILE A C 1
ATOM 736 O O . ILE A 1 85 ? 13.115 2.672 -20.784 1.00 78.69 85 ILE A O 1
ATOM 740 N N . ILE A 1 86 ? 12.548 3.928 -19.023 1.00 81.56 86 ILE A N 1
ATOM 741 C CA . ILE A 1 86 ? 11.917 5.007 -19.795 1.00 81.56 86 ILE A CA 1
ATOM 742 C C . ILE A 1 86 ? 12.928 6.114 -20.120 1.00 81.56 86 ILE A C 1
ATOM 744 O O . ILE A 1 86 ? 13.649 6.585 -19.248 1.00 81.56 86 ILE A O 1
ATOM 748 N N . SER A 1 87 ? 12.923 6.576 -21.373 1.00 73.31 87 SER A N 1
ATOM 749 C CA . SER A 1 87 ? 13.823 7.626 -21.874 1.00 73.31 87 SER A CA 1
ATOM 750 C C . SER A 1 87 ? 13.460 9.041 -21.396 1.00 73.31 87 SER A C 1
ATOM 752 O O . SER A 1 87 ? 14.354 9.854 -21.191 1.00 73.31 87 SER A O 1
ATOM 754 N N . ASP A 1 88 ? 12.168 9.334 -21.200 1.00 79.31 88 ASP A N 1
ATOM 755 C CA . ASP A 1 88 ? 11.676 10.602 -20.639 1.00 79.31 88 ASP A CA 1
ATOM 756 C C . ASP A 1 88 ? 10.816 10.353 -19.380 1.00 79.31 88 ASP A C 1
ATOM 758 O O . ASP A 1 88 ? 9.647 9.965 -19.479 1.00 79.31 88 ASP A O 1
ATOM 762 N N . PRO A 1 89 ? 11.375 10.550 -18.174 1.00 78.56 89 PRO A N 1
ATOM 763 C CA . PRO A 1 89 ? 10.683 10.267 -16.922 1.00 78.56 89 PRO A CA 1
ATOM 764 C C . PRO A 1 89 ? 9.712 11.377 -16.495 1.00 78.56 89 PRO A C 1
ATOM 766 O O . PRO A 1 89 ? 8.951 11.169 -15.549 1.00 78.56 89 PRO A O 1
ATOM 769 N N . SER A 1 90 ? 9.715 12.546 -17.146 1.00 81.75 90 SER A N 1
ATOM 770 C CA . SER A 1 90 ? 9.016 13.747 -16.662 1.00 81.75 90 SER A CA 1
ATOM 771 C C . SER A 1 90 ? 7.511 13.519 -16.480 1.00 81.75 90 SER A C 1
ATOM 773 O O . SER A 1 90 ? 6.984 13.690 -15.380 1.00 81.75 90 SER A O 1
ATOM 775 N N . HIS A 1 91 ? 6.822 13.030 -17.513 1.00 82.44 91 HIS A N 1
ATOM 776 C CA . HIS A 1 91 ? 5.395 12.709 -17.441 1.00 82.44 91 HIS A CA 1
ATOM 777 C C . HIS A 1 91 ? 5.097 11.622 -16.396 1.00 82.44 91 HIS A C 1
ATOM 779 O O . HIS A 1 91 ? 4.136 11.724 -15.632 1.00 82.44 91 HIS A O 1
ATOM 785 N N . PHE A 1 92 ? 5.963 10.610 -16.311 1.00 83.81 92 PHE A N 1
ATOM 786 C CA . PHE A 1 92 ? 5.804 9.492 -15.386 1.00 83.81 92 PHE A CA 1
ATOM 787 C C . PHE A 1 92 ? 5.936 9.926 -13.915 1.00 83.81 92 PHE A C 1
ATOM 789 O O . PHE A 1 92 ? 5.182 9.437 -13.072 1.00 83.81 92 PHE A O 1
ATOM 796 N N . ILE A 1 93 ? 6.817 10.889 -13.610 1.00 87.44 93 ILE A N 1
ATOM 797 C CA . ILE A 1 93 ? 6.939 11.515 -12.281 1.00 87.44 93 ILE A CA 1
ATOM 798 C C . ILE A 1 93 ? 5.622 12.186 -11.883 1.00 87.44 93 ILE A C 1
ATOM 800 O O . ILE A 1 93 ? 5.112 11.941 -10.788 1.00 87.44 93 ILE A O 1
ATOM 804 N N . TYR A 1 94 ? 5.042 13.004 -12.767 1.00 87.00 94 TYR A N 1
ATOM 805 C CA . TYR A 1 94 ? 3.788 13.697 -12.465 1.00 87.00 94 TYR A CA 1
ATOM 806 C C . TYR A 1 94 ? 2.645 12.714 -12.219 1.00 87.00 94 TYR A C 1
ATOM 808 O O . TYR A 1 94 ? 1.940 12.839 -11.216 1.00 87.00 94 TYR A O 1
ATOM 816 N N . THR A 1 95 ? 2.488 11.696 -13.072 1.00 87.69 95 THR A N 1
ATOM 817 C CA . THR A 1 95 ? 1.471 10.654 -12.864 1.00 87.69 95 THR A CA 1
ATOM 818 C C . THR A 1 95 ? 1.690 9.921 -11.544 1.00 87.69 95 THR A C 1
ATOM 820 O O . THR A 1 95 ? 0.733 9.696 -10.806 1.00 87.69 95 THR A O 1
ATOM 823 N N . PHE A 1 96 ? 2.937 9.582 -11.212 1.00 89.88 96 PHE A N 1
ATOM 824 C CA . PHE A 1 96 ? 3.274 8.915 -9.960 1.00 89.88 96 PHE A CA 1
ATOM 825 C C . PHE A 1 96 ? 2.857 9.739 -8.737 1.00 89.88 96 PHE A C 1
ATOM 827 O O . PHE A 1 96 ? 2.187 9.218 -7.841 1.00 89.88 96 PHE A O 1
ATOM 834 N N . ILE A 1 97 ? 3.214 11.025 -8.709 1.00 91.31 97 ILE A N 1
ATOM 835 C CA . ILE A 1 97 ? 2.876 11.928 -7.603 1.00 91.31 97 ILE A CA 1
ATOM 836 C C . ILE A 1 97 ? 1.358 12.062 -7.485 1.00 91.31 97 ILE A C 1
ATOM 838 O O . ILE A 1 97 ? 0.810 11.849 -6.404 1.00 91.31 97 ILE A O 1
ATOM 842 N N . ILE A 1 98 ? 0.672 12.351 -8.594 1.00 91.62 98 ILE A N 1
ATOM 843 C CA . ILE A 1 98 ? -0.784 12.539 -8.613 1.00 91.62 98 ILE A CA 1
ATOM 844 C C . ILE A 1 98 ? -1.499 11.283 -8.105 1.00 91.62 98 ILE A C 1
ATOM 846 O O . ILE A 1 98 ? -2.383 11.389 -7.257 1.00 91.62 98 ILE A O 1
ATOM 850 N N . MET A 1 99 ? -1.092 10.094 -8.556 1.00 90.62 99 MET A N 1
ATOM 851 C CA . MET A 1 99 ? -1.712 8.836 -8.132 1.00 90.62 99 MET A CA 1
ATOM 852 C C . MET A 1 99 ? -1.531 8.582 -6.632 1.00 90.62 99 MET A C 1
ATOM 854 O O . MET A 1 99 ? -2.495 8.236 -5.951 1.00 90.62 99 MET A O 1
ATOM 858 N N . ASN A 1 100 ? -0.329 8.797 -6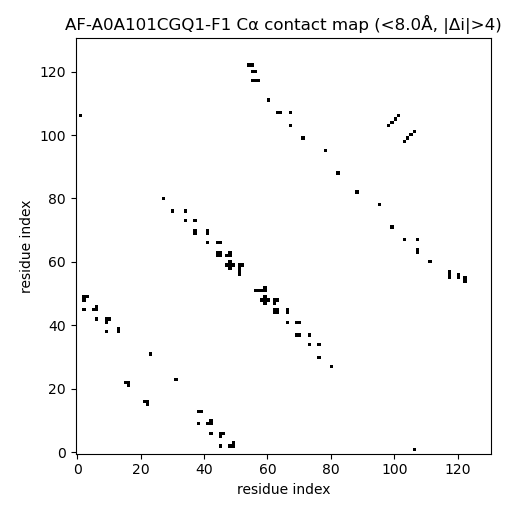.089 1.00 92.00 100 ASN A N 1
ATOM 859 C CA . ASN A 1 100 ? -0.090 8.624 -4.654 1.00 92.00 100 ASN A CA 1
ATOM 860 C C . ASN A 1 100 ? -0.843 9.670 -3.816 1.00 92.00 100 ASN A C 1
ATOM 862 O O . ASN A 1 100 ? -1.393 9.344 -2.765 1.00 92.00 100 ASN A O 1
ATOM 866 N N . VAL A 1 101 ? -0.925 10.918 -4.275 1.00 91.94 101 VAL A N 1
ATOM 867 C CA . VAL A 1 101 ? -1.668 11.962 -3.560 1.00 91.94 101 VAL A CA 1
ATOM 868 C C . VAL A 1 101 ? -3.166 11.651 -3.548 1.00 91.94 101 VAL A C 1
ATOM 870 O O . VAL A 1 101 ? -3.766 11.589 -2.475 1.00 91.94 101 VAL A O 1
ATOM 873 N N . LEU A 1 102 ? -3.762 11.409 -4.718 1.00 92.19 102 LEU A N 1
ATOM 874 C CA . LEU A 1 102 ? -5.207 11.228 -4.860 1.00 92.19 102 LEU A CA 1
ATOM 875 C C . LEU A 1 102 ? -5.708 9.918 -4.249 1.00 92.19 102 LEU A C 1
ATOM 877 O O . LEU A 1 102 ? -6.731 9.916 -3.570 1.00 92.19 102 LEU A O 1
ATOM 881 N N . PHE A 1 103 ? -5.003 8.809 -4.478 1.00 89.50 103 PHE A N 1
ATOM 882 C CA . PHE A 1 103 ? -5.485 7.479 -4.100 1.00 89.50 103 PHE A CA 1
ATOM 883 C C . PHE A 1 103 ? -4.893 6.950 -2.799 1.00 89.50 103 PHE A C 1
ATOM 885 O O . PHE A 1 103 ? -5.299 5.877 -2.364 1.00 89.50 103 PHE A O 1
ATOM 892 N N . ILE A 1 104 ? -3.953 7.656 -2.168 1.00 92.19 104 ILE A N 1
ATOM 893 C CA . ILE A 1 104 ? -3.384 7.233 -0.883 1.00 92.19 104 ILE A CA 1
ATOM 894 C C . ILE A 1 104 ? -3.479 8.362 0.134 1.00 92.19 104 ILE A C 1
ATOM 896 O O . ILE A 1 104 ? -4.186 8.216 1.129 1.00 92.19 104 ILE A O 1
ATOM 900 N N . LEU A 1 105 ? -2.810 9.493 -0.102 1.00 92.56 105 LEU A N 1
ATOM 901 C CA . LEU A 1 105 ? -2.683 10.530 0.925 1.00 92.56 105 LEU A CA 1
ATOM 902 C C . LEU A 1 105 ? -4.018 11.197 1.260 1.00 92.56 105 LEU A C 1
ATOM 904 O O . LEU A 1 105 ? -4.359 11.281 2.437 1.00 92.56 105 LEU A O 1
ATOM 908 N N . ILE A 1 106 ? -4.796 11.626 0.262 1.00 91.75 106 ILE A N 1
ATOM 909 C CA . ILE A 1 106 ? -6.082 12.299 0.500 1.00 91.75 106 ILE A CA 1
ATOM 910 C C . ILE A 1 106 ? -7.055 11.406 1.293 1.00 91.75 106 ILE A C 1
ATOM 912 O O . ILE A 1 106 ? -7.524 11.857 2.341 1.00 91.75 106 ILE A O 1
ATOM 916 N N . PRO A 1 107 ? -7.332 10.147 0.887 1.00 91.25 107 PRO A N 1
ATOM 917 C CA . PRO A 1 107 ? -8.204 9.260 1.654 1.00 91.25 107 PRO A CA 1
ATOM 918 C C . PRO A 1 107 ? -7.730 9.059 3.092 1.00 91.25 107 PRO A C 1
ATOM 920 O O . PRO A 1 107 ? -8.537 9.048 4.016 1.00 91.25 107 PRO A O 1
ATOM 923 N N . VAL A 1 108 ? -6.423 8.918 3.301 1.00 91.12 108 VAL A N 1
ATOM 924 C CA . VAL A 1 108 ? -5.847 8.638 4.621 1.00 91.12 108 VAL A CA 1
ATOM 925 C C . VAL A 1 108 ? -5.894 9.866 5.520 1.00 91.12 108 VAL A C 1
ATOM 927 O O . VAL A 1 108 ? -6.220 9.740 6.700 1.00 91.12 108 VAL A O 1
ATOM 930 N N . ILE A 1 109 ? -5.612 11.054 4.983 1.00 90.44 109 ILE A N 1
ATOM 931 C CA . ILE A 1 109 ? -5.771 12.318 5.707 1.00 90.44 109 ILE A CA 1
ATOM 932 C C . ILE A 1 109 ? -7.236 12.500 6.088 1.00 90.44 109 ILE A C 1
ATOM 934 O O . ILE A 1 109 ? -7.515 12.789 7.248 1.00 90.44 109 ILE A O 1
ATOM 938 N N . PHE A 1 110 ? -8.166 12.261 5.160 1.00 89.31 110 PHE A N 1
ATOM 939 C CA . PHE A 1 110 ? -9.595 12.339 5.443 1.00 89.31 110 PHE A CA 1
ATOM 940 C C . PHE A 1 110 ? -10.000 11.359 6.549 1.00 89.31 110 PHE A C 1
ATOM 942 O O . PHE A 1 110 ? -10.607 11.776 7.523 1.00 89.31 110 PHE A O 1
ATOM 949 N N . ILE A 1 111 ? -9.585 10.089 6.480 1.00 87.44 111 ILE A N 1
ATOM 950 C CA . ILE A 1 111 ? -9.881 9.091 7.523 1.00 87.44 111 ILE A CA 1
ATOM 951 C C . ILE A 1 111 ? -9.311 9.515 8.886 1.00 87.44 111 ILE A C 1
ATOM 953 O O . ILE A 1 111 ? -9.998 9.400 9.898 1.00 87.44 111 ILE A O 1
ATOM 957 N N . ASN A 1 112 ? -8.072 10.013 8.933 1.00 87.44 112 ASN A N 1
ATOM 958 C CA . ASN A 1 112 ? -7.449 10.466 10.181 1.00 87.44 112 ASN A CA 1
ATOM 959 C C . ASN A 1 112 ? -8.073 11.759 10.729 1.00 87.44 112 ASN A C 1
ATOM 961 O O . ASN A 1 112 ? -8.113 11.939 11.945 1.00 87.44 112 ASN A O 1
ATOM 965 N N . TYR A 1 113 ? -8.515 12.666 9.857 1.00 85.75 113 TYR A N 1
ATOM 966 C CA . TYR A 1 113 ? -9.151 13.925 10.240 1.00 85.75 113 TYR A CA 1
ATOM 967 C C . TYR A 1 113 ? -10.591 13.703 10.697 1.00 85.75 113 TYR A C 1
ATOM 969 O O . TYR A 1 113 ? -10.990 14.188 11.751 1.00 85.75 113 TYR A O 1
ATOM 977 N N . SER A 1 114 ? -11.339 12.872 9.971 1.00 79.88 114 SER A N 1
ATOM 978 C CA . SER A 1 114 ? -12.670 12.384 10.329 1.00 79.88 114 SER A CA 1
ATOM 979 C C . SER A 1 114 ? -12.638 11.386 11.482 1.00 79.88 114 SER A C 1
ATOM 981 O O . SER A 1 114 ? -13.525 10.536 11.545 1.00 79.88 114 SER A O 1
ATOM 983 N N . LYS A 1 115 ? -11.649 11.488 12.386 1.00 64.50 115 LYS A N 1
ATOM 984 C CA . LYS A 1 115 ? -11.620 10.840 13.696 1.00 64.50 115 LYS A CA 1
ATOM 985 C C . LYS A 1 115 ? -12.966 11.091 14.378 1.00 64.50 115 LYS A C 1
ATOM 987 O O . LYS A 1 115 ? -13.128 12.021 15.161 1.00 64.50 115 LYS A O 1
ATOM 992 N N . HIS A 1 116 ? -13.930 10.216 14.109 1.00 57.66 116 HIS A N 1
ATOM 993 C CA . HIS A 1 116 ? -14.901 9.828 15.102 1.00 57.66 116 HIS A CA 1
ATOM 994 C C . HIS A 1 116 ? -14.016 9.323 16.221 1.00 57.66 116 HIS A C 1
ATOM 996 O O . HIS A 1 116 ? -13.381 8.283 16.075 1.00 57.66 116 HIS A O 1
ATOM 1002 N N . SER A 1 117 ? -13.831 10.139 17.256 1.00 51.91 117 SER A N 1
ATOM 1003 C CA . SER A 1 117 ? -13.315 9.625 18.508 1.00 51.91 117 SER A CA 1
ATOM 1004 C C . SER A 1 117 ? -14.351 8.585 18.905 1.00 51.91 117 SER A C 1
ATOM 1006 O O . SER A 1 117 ? -15.463 8.994 19.247 1.00 51.91 117 SER A O 1
ATOM 1008 N N . PRO A 1 118 ? -14.067 7.275 18.771 1.00 52.06 118 PRO A N 1
ATOM 1009 C CA . PRO A 1 118 ? -15.027 6.303 19.241 1.00 52.06 118 PRO A CA 1
ATOM 1010 C C . PRO A 1 118 ? -15.199 6.612 20.725 1.00 52.06 118 PRO A C 1
ATOM 1012 O O . PRO A 1 118 ? -14.208 6.869 21.426 1.00 52.06 118 PRO A O 1
ATOM 1015 N N . ILE A 1 119 ? -16.453 6.714 21.169 1.00 50.47 119 ILE A N 1
ATOM 1016 C CA . ILE A 1 119 ? -16.773 6.781 22.595 1.00 50.47 119 ILE A CA 1
ATOM 1017 C C . ILE A 1 119 ? -16.000 5.620 23.208 1.00 50.47 119 ILE A C 1
ATOM 1019 O O . ILE A 1 119 ? -16.162 4.495 22.738 1.00 50.47 119 ILE A O 1
ATOM 1023 N N . ASN A 1 120 ? -15.061 5.936 24.111 1.00 47.03 120 ASN A N 1
ATOM 1024 C CA . ASN A 1 120 ? -14.084 5.002 24.674 1.00 47.03 120 ASN A CA 1
ATOM 1025 C C . ASN A 1 120 ? -14.656 3.585 24.726 1.00 47.03 120 ASN A C 1
ATOM 1027 O O . ASN A 1 120 ? -15.580 3.345 25.490 1.00 47.03 120 ASN A O 1
ATOM 1031 N N . ASN A 1 121 ? -14.112 2.684 23.906 1.00 52.94 121 ASN A N 1
ATOM 1032 C CA . ASN A 1 121 ? -14.353 1.252 24.005 1.00 52.94 121 ASN A CA 1
ATOM 1033 C C . ASN A 1 121 ? -15.838 0.858 24.131 1.00 52.94 121 ASN A C 1
ATOM 1035 O O . ASN A 1 121 ? -16.145 -0.078 24.861 1.00 52.94 121 ASN A O 1
ATOM 1039 N N . GLY A 1 122 ? -16.758 1.542 23.438 1.00 49.09 122 GLY A N 1
ATOM 1040 C CA . GLY A 1 122 ? -18.199 1.316 23.600 1.00 49.09 122 GLY A CA 1
ATOM 1041 C C . GLY A 1 122 ? -18.613 -0.155 23.473 1.00 49.09 122 GLY A C 1
ATOM 1042 O O . GLY A 1 122 ? -19.459 -0.609 24.225 1.00 49.09 122 GLY A O 1
ATOM 1043 N N . ILE A 1 123 ? -17.964 -0.930 22.599 1.00 55.16 123 ILE A N 1
ATOM 1044 C CA . ILE A 1 123 ? -18.234 -2.369 22.431 1.00 55.16 123 ILE A CA 1
ATOM 1045 C C . ILE A 1 123 ? -17.480 -3.235 23.462 1.00 55.16 123 ILE A C 1
ATOM 1047 O O . ILE A 1 123 ? -18.007 -4.250 23.904 1.00 55.16 123 ILE A O 1
ATOM 1051 N N . GLU A 1 124 ? -16.277 -2.834 23.883 1.00 54.03 124 GLU A N 1
ATOM 1052 C CA . GLU A 1 124 ? -15.493 -3.545 24.912 1.00 54.03 124 GLU A CA 1
ATOM 1053 C C . GLU A 1 124 ? -16.165 -3.424 26.294 1.00 54.03 124 GLU A C 1
ATOM 1055 O O . GLU A 1 124 ? -16.275 -4.412 27.011 1.00 54.03 124 GLU A O 1
ATOM 1060 N N . GLN A 1 125 ? -16.729 -2.254 26.618 1.00 53.66 125 GLN A N 1
ATOM 1061 C CA . GLN A 1 125 ? -17.493 -2.029 27.853 1.00 53.66 125 GLN A CA 1
ATOM 1062 C C . GLN A 1 125 ? -18.854 -2.735 27.873 1.00 53.66 125 GLN A C 1
ATOM 1064 O O . GLN A 1 125 ? -19.330 -3.095 28.945 1.00 53.66 125 GLN A O 1
ATOM 1069 N N . ILE A 1 126 ? -19.496 -2.951 26.718 1.00 55.44 126 ILE A N 1
ATOM 1070 C CA . ILE A 1 126 ? -20.764 -3.702 26.662 1.00 55.44 126 ILE A CA 1
ATOM 1071 C C . ILE A 1 126 ? -20.541 -5.181 27.014 1.00 55.44 126 ILE A C 1
ATOM 1073 O O . ILE A 1 126 ? -21.419 -5.788 27.621 1.00 55.44 126 ILE A O 1
ATOM 1077 N N . GLY A 1 127 ? -19.376 -5.745 26.677 1.00 55.78 127 GLY A N 1
ATOM 1078 C CA . GLY A 1 127 ? -19.001 -7.103 27.078 1.00 55.78 127 GLY A CA 1
ATOM 1079 C C . GLY A 1 127 ? -18.681 -7.223 28.571 1.00 55.78 127 GLY A C 1
ATOM 1080 O O . GLY A 1 127 ? -19.112 -8.177 29.201 1.00 55.78 127 GLY A O 1
ATOM 1081 N N . GLU A 1 128 ? -17.992 -6.237 29.153 1.00 57.88 128 GLU A N 1
ATOM 1082 C CA . GLU A 1 128 ? -17.631 -6.238 30.584 1.00 57.88 128 GLU A CA 1
ATOM 1083 C C . GLU A 1 128 ? -18.816 -5.981 31.531 1.00 57.88 128 GLU A C 1
ATOM 1085 O O . GLU A 1 128 ? -18.744 -6.318 32.705 1.00 57.88 128 GLU A O 1
ATOM 1090 N N . LEU A 1 129 ? -19.912 -5.387 31.047 1.00 56.72 129 LEU A N 1
ATOM 1091 C CA . LEU A 1 129 ? -21.130 -5.158 31.840 1.00 56.72 129 LEU A CA 1
ATOM 1092 C C . LEU A 1 129 ? -22.047 -6.393 31.935 1.00 56.72 129 LEU A C 1
ATOM 1094 O O . LEU A 1 129 ? -23.082 -6.317 32.599 1.00 56.72 129 LEU A O 1
ATOM 1098 N N . GLN A 1 130 ? -21.722 -7.486 31.236 1.00 51.94 130 GLN A N 1
ATOM 1099 C CA . GLN A 1 130 ? -22.523 -8.719 31.197 1.00 51.94 130 GLN A CA 1
ATOM 1100 C C . GLN A 1 130 ? -21.916 -9.902 31.975 1.00 51.94 130 GLN A C 1
ATOM 1102 O O . GLN A 1 130 ? -22.568 -10.945 32.031 1.00 51.94 130 GLN A O 1
ATOM 1107 N N . ASP A 1 131 ? -20.749 -9.722 32.602 1.00 44.88 131 ASP A N 1
ATOM 1108 C CA . ASP A 1 131 ? -20.159 -10.641 33.594 1.00 44.88 131 ASP A CA 1
ATOM 1109 C C . ASP A 1 131 ? -20.352 -10.105 35.029 1.00 44.88 131 ASP A C 1
ATOM 1111 O O . ASP A 1 131 ? -20.441 -10.935 35.966 1.00 44.88 131 ASP A O 1
#

Radius of gyration: 18.15 Å; 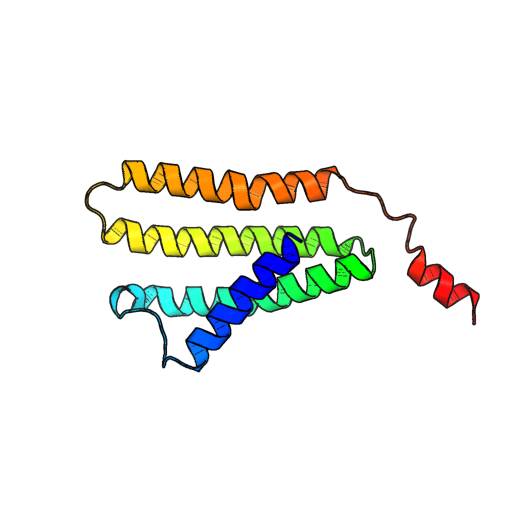Cα contacts (8 Å, |Δi|>4): 67; chains: 1; bounding box: 40×33×56 Å

Secondary structure (DSSP, 8-state):
-HHHHHHHHHHHHHHHHHHTTT-S-GGGTTTHHHHHHHHHHHHHHHHHHHHHHHTT-THHHHHHHHHHHHHHHHHHHHHHHHHHH-S--HHHHHHHHHHHIIIIIHHHHHHHHT-----TTHHHHHHHTT-

Nearest PDB structures (foldseek):
  5fig-assembly1_D  TM=8.103E-01  e=5.029E+00  Bacillus subtilis

Foldseek 3Di:
DLLVVVLVVLVVVLVVCVVPVLPDDPLCVVCSVVLVVLSVVLNVLSVVLVVCVVQVHPCNLVSLVVSLVSVLVSLVSVLVSVVVVDPDCPVVVVVSVCCSCPSRVVVSCCVVVPPPVPPPRPVPVVVVVVD